Protein AF-A0A6S6TG74-F1 (afdb_monomer_lite)

Foldseek 3Di:
DDQPDPVVVVLLVCCVVVLHQEDEDPPVVRCVVVCVVCVSYHYYHPVVVVVVVD

Structure (mmCIF, N/CA/C/O backbone):
data_AF-A0A6S6TG74-F1
#
_entry.id   AF-A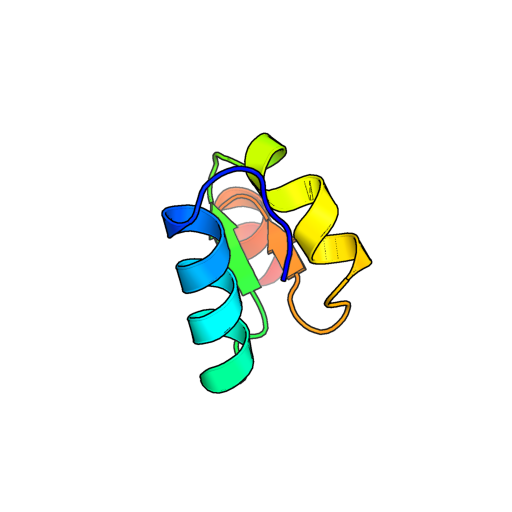0A6S6TG74-F1
#
loop_
_atom_site.group_PDB
_atom_site.id
_atom_site.type_symbol
_atom_site.label_atom_id
_atom_site.label_alt_id
_atom_site.label_comp_id
_atom_site.label_asym_id
_atom_site.label_entity_id
_atom_site.label_seq_id
_atom_site.pdbx_PDB_ins_code
_atom_site.Cartn_x
_atom_site.Cartn_y
_atom_site.Cartn_z
_atom_site.occupancy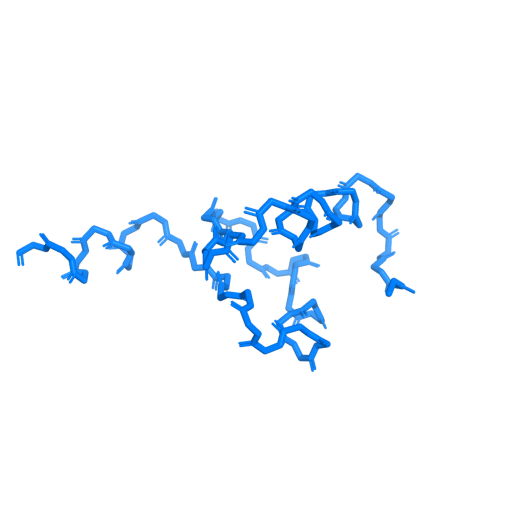
_atom_site.B_iso_or_equiv
_atom_site.auth_seq_id
_atom_site.auth_comp_id
_atom_site.auth_asym_id
_atom_site.auth_atom_id
_atom_site.pdbx_PDB_model_num
ATOM 1 N N . PRO A 1 1 ? 8.625 0.945 -12.629 1.00 56.34 1 PRO A N 1
ATOM 2 C CA . PRO A 1 1 ? 9.323 -0.151 -11.917 1.00 56.34 1 PRO A CA 1
ATOM 3 C C . PRO A 1 1 ? 10.809 0.187 -11.710 1.00 56.34 1 PRO A C 1
ATOM 5 O O . PRO A 1 1 ? 11.544 0.237 -12.691 1.00 56.34 1 PRO A O 1
ATOM 8 N N . ASN A 1 2 ? 11.179 0.531 -10.467 1.00 51.31 2 ASN A N 1
ATOM 9 C CA . ASN A 1 2 ? 12.553 0.606 -9.926 1.00 51.31 2 ASN A CA 1
ATOM 10 C C . ASN A 1 2 ? 12.515 1.031 -8.434 1.00 51.31 2 ASN A C 1
ATOM 12 O O . ASN A 1 2 ? 13.127 2.025 -8.046 1.00 51.31 2 ASN A O 1
ATOM 16 N N . LEU A 1 3 ? 11.764 0.313 -7.588 1.00 56.09 3 LEU A N 1
ATOM 17 C CA . LEU A 1 3 ? 11.982 0.347 -6.133 1.00 56.09 3 LEU A CA 1
ATOM 18 C C . LEU A 1 3 ? 13.127 -0.596 -5.760 1.00 56.09 3 LEU A C 1
ATOM 20 O O . LEU A 1 3 ? 13.419 -1.550 -6.479 1.00 56.09 3 LEU A O 1
ATOM 24 N N . ARG A 1 4 ? 13.780 -0.299 -4.634 1.00 59.75 4 ARG A N 1
ATOM 25 C CA . ARG A 1 4 ? 15.001 -0.968 -4.159 1.00 59.75 4 ARG A CA 1
ATOM 26 C C . ARG A 1 4 ? 14.762 -2.403 -3.651 1.00 59.75 4 ARG A C 1
ATOM 28 O O . ARG A 1 4 ? 15.735 -3.135 -3.508 1.00 59.75 4 ARG A O 1
ATOM 35 N N . ASP A 1 5 ? 13.504 -2.778 -3.409 1.00 65.94 5 ASP A N 1
ATOM 36 C CA . ASP A 1 5 ? 13.048 -4.112 -3.001 1.00 65.94 5 ASP A CA 1
ATOM 37 C C . ASP A 1 5 ? 12.014 -4.647 -4.017 1.00 65.94 5 ASP A C 1
ATOM 39 O O . ASP A 1 5 ? 11.094 -3.932 -4.427 1.00 65.94 5 ASP A O 1
ATOM 43 N N . GLU A 1 6 ? 12.176 -5.896 -4.462 1.00 64.81 6 GLU A N 1
ATOM 44 C CA . GLU A 1 6 ? 11.267 -6.553 -5.411 1.00 64.81 6 GLU A CA 1
ATOM 45 C C . GLU A 1 6 ? 9.868 -6.783 -4.819 1.00 64.81 6 GLU A C 1
ATOM 47 O O . GLU A 1 6 ? 8.878 -6.687 -5.548 1.00 64.81 6 GLU A O 1
ATOM 52 N N . GLY A 1 7 ? 9.763 -7.008 -3.504 1.00 68.12 7 GLY A N 1
ATOM 53 C CA . GLY A 1 7 ? 8.477 -7.183 -2.827 1.00 68.12 7 GLY A CA 1
ATOM 54 C C . GLY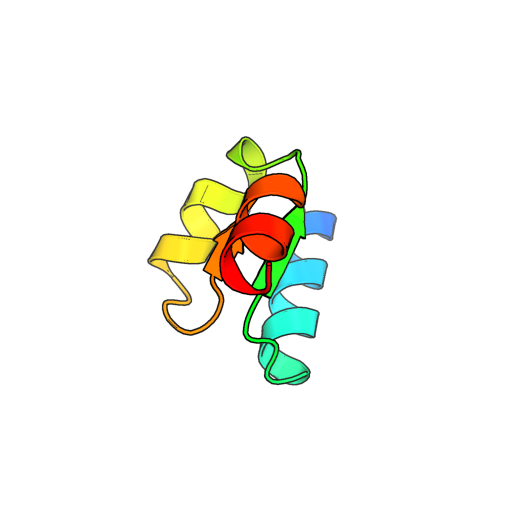 A 1 7 ? 7.603 -5.927 -2.893 1.00 68.12 7 GLY A C 1
ATOM 55 O O . GLY A 1 7 ? 6.403 -6.009 -3.168 1.00 68.12 7 GLY A O 1
ATOM 56 N N . ASP A 1 8 ? 8.216 -4.753 -2.736 1.00 77.38 8 ASP A N 1
ATOM 57 C CA . ASP A 1 8 ? 7.524 -3.464 -2.820 1.00 77.38 8 ASP A CA 1
ATOM 58 C C . ASP A 1 8 ? 7.082 -3.147 -4.255 1.00 77.38 8 ASP A C 1
ATOM 60 O O . ASP A 1 8 ? 5.976 -2.647 -4.477 1.00 77.38 8 ASP A O 1
ATOM 64 N N . ASN A 1 9 ? 7.905 -3.490 -5.255 1.00 81.19 9 ASN A N 1
ATOM 65 C CA . ASN A 1 9 ? 7.515 -3.359 -6.663 1.00 81.19 9 ASN A CA 1
ATOM 66 C C . ASN A 1 9 ? 6.250 -4.176 -6.963 1.00 81.19 9 ASN A C 1
ATOM 68 O O . ASN A 1 9 ? 5.340 -3.668 -7.620 1.00 81.19 9 ASN A O 1
ATOM 72 N N . HIS A 1 10 ? 6.153 -5.398 -6.432 1.00 83.44 10 HIS A N 1
ATOM 73 C CA . HIS A 1 10 ? 5.006 -6.263 -6.688 1.00 83.44 10 HIS A CA 1
ATOM 74 C C . HIS A 1 10 ? 3.698 -5.709 -6.101 1.00 83.44 10 HIS A C 1
ATOM 76 O O . HIS A 1 10 ? 2.653 -5.767 -6.749 1.00 83.44 10 HIS A O 1
ATOM 82 N N . LEU A 1 11 ? 3.739 -5.106 -4.907 1.00 86.38 11 LEU A N 1
ATOM 83 C CA . LEU A 1 11 ? 2.554 -4.476 -4.308 1.00 86.38 11 LEU A CA 1
ATOM 84 C C . LEU A 1 11 ? 2.042 -3.297 -5.143 1.00 86.38 11 LEU A C 1
ATOM 86 O O . LEU A 1 11 ? 0.830 -3.113 -5.282 1.00 86.38 11 LEU A O 1
ATOM 90 N N . ILE A 1 12 ? 2.955 -2.526 -5.736 1.00 87.88 12 ILE A N 1
ATOM 91 C CA . ILE A 1 12 ? 2.599 -1.450 -6.664 1.00 87.88 12 ILE A CA 1
ATOM 92 C C . ILE A 1 12 ? 2.003 -2.021 -7.950 1.00 87.88 12 ILE A C 1
ATOM 94 O O . ILE A 1 12 ? 0.945 -1.564 -8.376 1.00 87.88 12 ILE A O 1
ATOM 98 N N . GLU A 1 13 ? 2.620 -3.040 -8.547 1.00 87.62 13 GLU A N 1
ATOM 99 C CA . GLU A 1 13 ? 2.103 -3.692 -9.758 1.00 87.62 13 GLU A CA 1
ATOM 100 C C . GLU A 1 13 ? 0.688 -4.240 -9.560 1.00 87.62 13 GLU A C 1
ATOM 102 O O . GLU A 1 13 ? -0.183 -3.996 -10.397 1.00 87.62 13 GLU A O 1
ATOM 107 N N 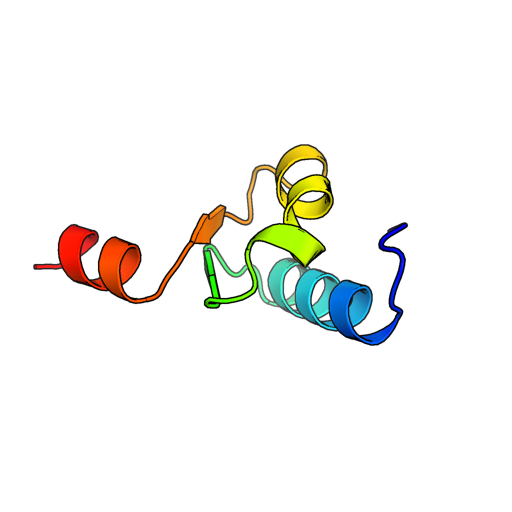. LEU A 1 14 ? 0.430 -4.905 -8.431 1.00 90.56 14 LEU A N 1
ATOM 108 C CA . LEU A 1 14 ? -0.904 -5.382 -8.069 1.00 90.56 14 LEU A CA 1
ATOM 109 C C . LEU A 1 14 ? -1.896 -4.229 -7.895 1.00 90.56 1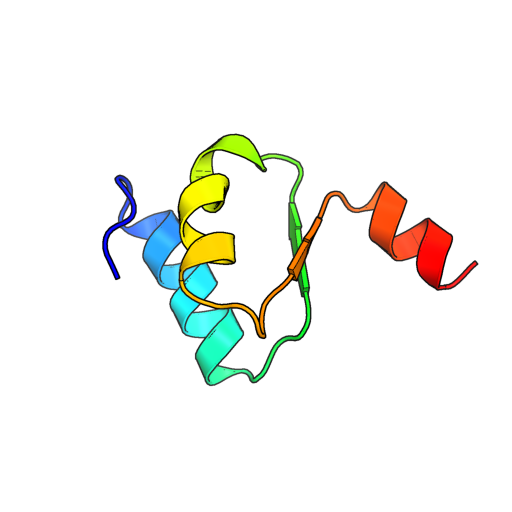4 LEU A C 1
ATOM 111 O O . LEU A 1 14 ? -3.017 -4.308 -8.397 1.00 90.56 14 LEU A O 1
ATOM 115 N N . GLY A 1 15 ? -1.490 -3.148 -7.225 1.00 90.38 15 GLY A N 1
ATOM 116 C CA . GLY A 1 15 ? -2.321 -1.956 -7.063 1.00 90.38 15 GLY A CA 1
ATOM 117 C C . GLY A 1 15 ? -2.721 -1.347 -8.407 1.00 90.38 15 GLY A C 1
ATOM 118 O O . GLY A 1 15 ? -3.893 -1.055 -8.630 1.00 90.38 15 GLY A O 1
ATOM 119 N N . ILE A 1 16 ? -1.775 -1.220 -9.338 1.00 88.81 16 ILE A N 1
ATOM 120 C CA . ILE A 1 16 ? -2.042 -0.685 -10.677 1.00 88.81 16 ILE A CA 1
ATOM 121 C C . ILE A 1 16 ? -2.906 -1.643 -11.505 1.00 88.81 16 ILE A C 1
ATOM 123 O O . ILE A 1 16 ? -3.900 -1.208 -12.085 1.00 88.81 16 ILE A O 1
ATOM 127 N N . ALA A 1 17 ? -2.580 -2.938 -11.536 1.00 90.88 17 ALA A N 1
ATOM 128 C CA . ALA A 1 17 ? -3.341 -3.940 -12.286 1.00 90.88 17 ALA A CA 1
ATOM 129 C C . A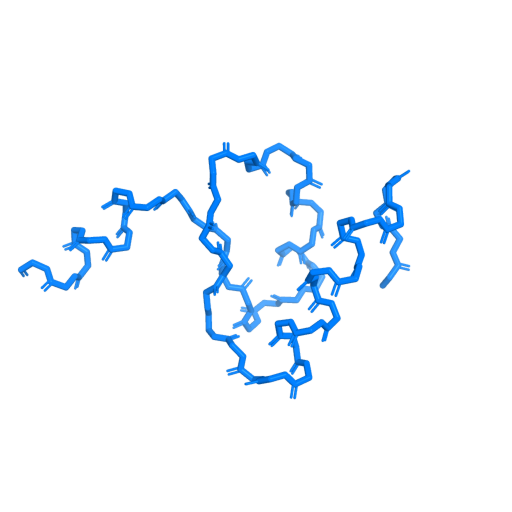LA A 1 17 ? -4.778 -4.100 -11.760 1.00 90.88 17 ALA A C 1
ATOM 131 O O . ALA A 1 17 ? -5.707 -4.322 -12.534 1.00 90.88 17 ALA A O 1
ATOM 132 N N . GLY A 1 18 ? -4.966 -3.945 -10.448 1.00 92.19 18 GLY A N 1
ATOM 133 C CA . GLY A 1 18 ? -6.269 -3.955 -9.789 1.00 92.19 18 GLY A CA 1
ATOM 134 C C . GLY A 1 18 ? -7.022 -2.625 -9.847 1.00 92.19 18 GLY A C 1
ATOM 135 O O . GLY A 1 18 ? -8.103 -2.530 -9.269 1.00 92.19 18 GLY A O 1
ATOM 136 N N . ASN A 1 19 ? -6.472 -1.596 -10.506 1.00 91.88 19 ASN A N 1
ATOM 137 C CA . ASN A 1 19 ? -7.018 -0.236 -10.535 1.00 91.88 19 ASN A CA 1
ATOM 138 C C . ASN A 1 19 ? -7.317 0.324 -9.126 1.00 91.88 19 ASN A C 1
ATOM 140 O O . ASN A 1 19 ? -8.327 0.993 -8.888 1.00 91.88 19 ASN A O 1
ATOM 144 N N . ALA A 1 20 ? -6.448 0.005 -8.167 1.00 94.00 20 ALA A N 1
ATOM 145 C CA . ALA A 1 20 ? -6.558 0.470 -6.799 1.00 94.00 20 ALA A CA 1
ATOM 146 C C . ALA A 1 20 ? -6.285 1.974 -6.727 1.00 94.00 20 ALA A C 1
ATOM 148 O O . ALA A 1 20 ? -5.345 2.495 -7.323 1.00 94.00 20 ALA A O 1
ATOM 149 N N . ARG A 1 21 ? -7.098 2.670 -5.931 1.00 92.69 21 ARG A N 1
ATOM 150 C CA . ARG A 1 21 ? -6.925 4.104 -5.672 1.00 92.69 21 ARG A CA 1
ATOM 151 C C . ARG A 1 21 ? -5.962 4.387 -4.518 1.00 92.69 21 ARG A C 1
ATOM 153 O O . ARG A 1 21 ? -5.366 5.461 -4.470 1.00 92.69 21 ARG A O 1
ATOM 160 N N . TYR A 1 22 ? -5.828 3.438 -3.590 1.00 93.00 22 TYR A N 1
ATOM 161 C CA . TYR A 1 22 ? -5.037 3.597 -2.375 1.00 93.00 22 TYR A CA 1
ATOM 162 C C . TYR A 1 22 ? -4.181 2.363 -2.096 1.00 93.00 22 TYR A C 1
ATOM 164 O O . TYR A 1 22 ? -4.694 1.246 -2.108 1.00 93.00 22 TYR A O 1
ATOM 172 N N . LEU A 1 23 ? -2.909 2.582 -1.764 1.00 92.75 23 LEU A N 1
ATOM 173 C CA . LEU A 1 23 ? -2.077 1.617 -1.052 1.00 92.75 23 LEU A CA 1
ATOM 174 C C . LEU A 1 23 ? -1.953 2.087 0.400 1.00 92.75 23 LEU A C 1
ATOM 176 O O . LEU A 1 23 ? -1.369 3.133 0.683 1.00 92.75 23 LEU A O 1
ATOM 180 N N . VAL A 1 24 ? -2.530 1.326 1.325 1.00 93.56 24 VAL A N 1
ATOM 181 C CA . VAL A 1 24 ? -2.591 1.710 2.737 1.00 93.56 24 VAL A CA 1
ATOM 182 C C . VAL A 1 24 ? -1.477 1.011 3.507 1.00 93.56 24 VAL A C 1
ATOM 184 O O . VAL A 1 24 ? -1.467 -0.214 3.600 1.00 93.56 24 VAL A O 1
ATOM 187 N N . THR A 1 25 ? -0.535 1.769 4.066 1.00 91.81 25 THR A N 1
ATOM 188 C CA . THR A 1 25 ? 0.614 1.206 4.792 1.00 91.81 25 THR A CA 1
ATOM 189 C C . THR A 1 25 ? 1.209 2.201 5.785 1.00 91.81 25 THR A C 1
ATOM 191 O O . THR A 1 25 ? 1.162 3.410 5.574 1.00 91.81 25 THR A O 1
ATOM 194 N N . TYR A 1 26 ? 1.814 1.704 6.866 1.00 92.94 26 TYR A N 1
ATOM 195 C CA . TYR A 1 26 ? 2.664 2.526 7.738 1.00 92.94 26 TYR A CA 1
ATOM 196 C C . TYR A 1 26 ? 4.095 2.669 7.202 1.00 92.94 26 TYR A C 1
ATOM 198 O O . TYR A 1 26 ? 4.821 3.568 7.628 1.00 92.94 26 TYR A O 1
ATOM 206 N N . ASN A 1 27 ? 4.506 1.833 6.242 1.00 89.12 27 ASN A N 1
ATOM 207 C CA . ASN A 1 27 ? 5.844 1.875 5.660 1.00 89.12 27 ASN A CA 1
ATOM 208 C C . ASN A 1 27 ? 5.949 2.885 4.505 1.00 89.12 27 ASN A C 1
ATOM 210 O O . ASN A 1 27 ? 6.334 2.557 3.390 1.00 89.12 27 ASN A O 1
ATOM 214 N N . LEU A 1 28 ? 5.580 4.141 4.753 1.00 87.75 28 LEU A N 1
ATOM 215 C CA . LEU A 1 28 ? 5.513 5.162 3.700 1.00 87.75 28 LEU A CA 1
ATOM 216 C C . LEU A 1 28 ? 6.872 5.436 3.050 1.00 87.75 28 LEU A C 1
ATOM 218 O O . LEU A 1 28 ? 6.938 5.798 1.880 1.00 87.75 28 LEU A O 1
ATOM 222 N N . ARG A 1 29 ? 7.958 5.297 3.821 1.00 85.69 29 ARG A N 1
ATOM 223 C CA . ARG A 1 29 ? 9.324 5.611 3.389 1.00 85.69 29 ARG A CA 1
ATOM 224 C C . ARG A 1 29 ? 9.721 4.819 2.149 1.00 85.69 29 ARG A C 1
ATOM 226 O O . ARG A 1 29 ? 10.314 5.413 1.248 1.00 85.69 29 ARG A O 1
ATOM 233 N N . ASP A 1 30 ? 9.392 3.537 2.123 1.00 82.12 30 ASP A N 1
ATOM 234 C CA . ASP A 1 30 ? 9.865 2.638 1.077 1.00 82.12 30 ASP A CA 1
ATOM 235 C C . ASP A 1 30 ? 9.097 2.853 -0.232 1.00 82.12 30 ASP A C 1
ATOM 237 O O . ASP A 1 30 ? 9.666 2.705 -1.305 1.00 82.12 30 ASP A O 1
ATOM 241 N N . PHE A 1 31 ? 7.879 3.402 -0.171 1.00 82.56 31 PHE A N 1
ATOM 242 C CA . PHE A 1 31 ? 7.050 3.687 -1.345 1.00 82.56 31 PHE A CA 1
ATOM 243 C C . PHE A 1 31 ? 7.063 5.155 -1.815 1.00 82.56 31 PHE A C 1
ATOM 245 O O . PHE A 1 31 ? 6.369 5.496 -2.772 1.00 82.56 31 PHE A O 1
ATOM 252 N N . LYS A 1 32 ? 7.878 6.041 -1.221 1.00 73.12 32 LYS A N 1
ATOM 253 C CA . LYS A 1 32 ? 7.923 7.476 -1.595 1.00 73.12 32 LYS A CA 1
ATOM 254 C C . LYS A 1 32 ? 8.226 7.737 -3.075 1.00 73.12 32 LYS A C 1
ATOM 256 O O . LYS A 1 32 ? 7.753 8.720 -3.634 1.00 73.12 32 LYS A O 1
ATOM 261 N N . GLN A 1 33 ? 9.027 6.886 -3.717 1.00 70.75 33 GLN A N 1
ATOM 262 C CA . GLN A 1 33 ? 9.319 7.008 -5.154 1.00 70.75 33 GLN A CA 1
ATOM 263 C C . GLN A 1 33 ? 8.186 6.476 -6.041 1.00 70.75 33 GLN A C 1
ATOM 265 O O . GLN A 1 33 ? 8.059 6.892 -7.195 1.00 70.75 33 GLN A O 1
ATOM 270 N N . ALA A 1 34 ? 7.353 5.579 -5.512 1.00 69.06 34 ALA A N 1
ATOM 271 C CA . ALA A 1 34 ? 6.251 4.986 -6.254 1.00 69.06 34 ALA A CA 1
ATOM 272 C C . ALA A 1 34 ? 5.139 6.010 -6.516 1.00 69.06 34 ALA A C 1
ATOM 274 O O . ALA A 1 34 ? 4.647 6.085 -7.639 1.00 69.06 34 ALA A O 1
ATOM 275 N N . GLU A 1 35 ? 4.818 6.859 -5.534 1.00 63.31 35 GLU A N 1
ATOM 276 C CA . GLU A 1 35 ? 3.799 7.912 -5.681 1.00 63.31 35 GLU A CA 1
ATOM 277 C C . GLU A 1 35 ? 4.160 8.928 -6.783 1.00 63.31 35 GLU A C 1
ATOM 279 O O . GLU A 1 35 ? 3.303 9.343 -7.557 1.00 63.31 35 GLU A O 1
ATOM 284 N N . LEU A 1 36 ? 5.450 9.261 -6.932 1.00 65.94 36 LEU A N 1
ATOM 285 C CA . LEU A 1 36 ? 5.947 10.134 -8.009 1.00 65.94 36 LEU A CA 1
ATOM 286 C C . LEU A 1 36 ? 5.816 9.509 -9.406 1.00 65.94 36 LEU A C 1
ATOM 288 O O . LEU A 1 36 ? 5.766 10.228 -10.402 1.00 65.94 36 LEU A O 1
ATOM 292 N N . THR A 1 37 ? 5.793 8.178 -9.483 1.00 78.88 37 THR A N 1
ATOM 293 C CA . THR A 1 37 ? 5.747 7.431 -10.747 1.00 78.88 37 THR A CA 1
ATOM 294 C C . THR A 1 37 ? 4.312 7.077 -11.148 1.00 78.88 37 THR A C 1
ATOM 296 O O . THR A 1 37 ? 4.012 6.985 -12.337 1.00 78.88 37 THR A O 1
ATOM 299 N N . PHE A 1 38 ? 3.421 6.894 -10.171 1.00 82.69 38 PHE A N 1
ATOM 300 C CA . PHE A 1 38 ? 2.053 6.419 -10.371 1.00 82.69 38 PHE A CA 1
ATOM 301 C C . PHE A 1 38 ? 1.040 7.354 -9.695 1.00 82.69 38 PHE A C 1
ATOM 303 O O . PHE A 1 38 ? 0.520 7.033 -8.626 1.00 82.69 38 PHE A O 1
ATOM 310 N N . PRO A 1 39 ? 0.714 8.504 -10.313 1.00 80.94 39 PRO A N 1
ATOM 311 C CA . PRO A 1 39 ? -0.148 9.521 -9.704 1.00 80.94 39 PRO A CA 1
ATOM 312 C C . PRO A 1 39 ? -1.586 9.043 -9.438 1.00 80.94 39 PRO A C 1
ATOM 314 O O . PRO A 1 39 ? -2.320 9.681 -8.686 1.00 80.94 39 PRO A O 1
ATOM 317 N N . GLN A 1 40 ? -2.012 7.934 -10.049 1.00 86.06 40 GLN A N 1
ATOM 318 C CA . GLN A 1 40 ? -3.317 7.316 -9.810 1.00 86.06 40 GLN A CA 1
ATOM 319 C C . GLN A 1 40 ? -3.396 6.517 -8.499 1.00 86.06 40 GLN A C 1
ATOM 321 O O . GLN A 1 40 ? -4.500 6.242 -8.029 1.00 86.06 40 GLN A O 1
ATOM 326 N N . LEU A 1 41 ? -2.252 6.138 -7.920 1.00 90.19 41 LEU A N 1
ATOM 327 C CA . LEU A 1 41 ? -2.162 5.300 -6.729 1.00 90.19 41 LEU A CA 1
ATOM 328 C C . LEU A 1 41 ? -1.643 6.135 -5.556 1.00 90.19 41 LEU A C 1
ATOM 330 O O . LEU A 1 41 ? -0.454 6.427 -5.463 1.00 90.19 41 LEU A O 1
ATOM 334 N N . SER A 1 42 ? -2.539 6.512 -4.644 1.00 91.06 42 SER A N 1
ATOM 335 C CA . SER A 1 42 ? -2.173 7.296 -3.461 1.00 91.06 42 SER A CA 1
ATOM 336 C C . SER A 1 42 ? -1.704 6.382 -2.333 1.00 91.06 42 SER A C 1
ATOM 338 O O . SER A 1 42 ? -2.382 5.412 -1.988 1.00 91.06 42 SER A O 1
ATOM 340 N N . ILE A 1 43 ? -0.558 6.690 -1.731 1.00 91.75 43 ILE A N 1
ATOM 341 C CA . ILE A 1 43 ? 0.006 5.889 -0.642 1.00 91.75 43 ILE A CA 1
ATOM 342 C C . ILE A 1 43 ? -0.195 6.647 0.666 1.00 91.75 43 ILE A C 1
ATOM 344 O O . ILE A 1 43 ? 0.274 7.770 0.818 1.00 91.75 43 ILE A O 1
ATOM 348 N N . CYS A 1 44 ? -0.916 6.056 1.617 1.00 92.75 44 CYS A N 1
ATOM 349 C CA . CYS A 1 44 ? -1.273 6.746 2.859 1.00 92.75 44 CYS A CA 1
ATOM 350 C C . CYS A 1 44 ? -1.313 5.798 4.066 1.00 92.75 44 CYS A C 1
ATOM 352 O O . CYS A 1 44 ? -1.488 4.587 3.900 1.00 92.75 44 CYS A O 1
ATOM 354 N N . PRO A 1 45 ? -1.152 6.313 5.296 1.00 95.12 45 PRO A N 1
ATOM 355 C CA . PRO A 1 45 ? -1.358 5.515 6.493 1.00 95.12 45 PRO A CA 1
ATOM 356 C C . PRO A 1 45 ? -2.857 5.231 6.709 1.00 95.12 45 PRO A C 1
ATOM 358 O O . PRO A 1 45 ? -3.703 6.032 6.303 1.00 95.12 45 PRO A O 1
ATOM 361 N N . PRO A 1 46 ? -3.216 4.132 7.405 1.00 95.62 46 PRO A N 1
ATOM 362 C CA . PRO A 1 46 ? -4.615 3.772 7.658 1.00 95.62 46 PRO A CA 1
ATOM 363 C C . PRO A 1 46 ? -5.457 4.891 8.276 1.00 95.62 46 PRO A C 1
ATOM 365 O O . PRO A 1 46 ? -6.619 5.056 7.917 1.00 95.62 46 PRO A O 1
ATOM 368 N N . LYS A 1 47 ? -4.861 5.676 9.181 1.00 95.75 47 LYS A N 1
ATOM 369 C CA . LYS A 1 47 ? -5.533 6.788 9.858 1.00 95.75 47 LYS A CA 1
ATOM 370 C C . LYS A 1 47 ? -6.083 7.813 8.859 1.00 95.75 47 LYS A C 1
ATOM 372 O O . LYS A 1 47 ? -7.247 8.177 8.959 1.00 95.75 47 LYS A O 1
ATOM 377 N N . ASP A 1 48 ? -5.281 8.210 7.877 1.00 94.75 48 ASP A N 1
ATOM 378 C CA . ASP A 1 48 ? -5.666 9.222 6.889 1.00 94.75 48 ASP A CA 1
ATOM 379 C C . ASP A 1 48 ? -6.793 8.722 5.984 1.00 94.75 48 ASP A C 1
ATOM 381 O O . ASP A 1 48 ? -7.640 9.500 5.546 1.00 94.75 48 ASP A O 1
ATOM 385 N N . LEU A 1 49 ? -6.817 7.417 5.689 1.00 95.00 49 LEU A N 1
ATOM 386 C CA . LEU A 1 49 ? -7.918 6.835 4.935 1.00 95.00 49 LEU A CA 1
ATOM 387 C C . LEU A 1 49 ? -9.207 6.866 5.759 1.00 95.00 49 LEU A C 1
ATOM 389 O O . LEU A 1 49 ? -10.235 7.283 5.241 1.00 95.00 49 LEU A O 1
ATOM 393 N N . LEU A 1 50 ? -9.152 6.463 7.030 1.00 95.06 50 LEU A N 1
ATOM 394 C CA . LEU A 1 50 ? -10.321 6.472 7.909 1.00 95.06 50 LEU A CA 1
ATOM 395 C C . LEU A 1 50 ? -10.881 7.887 8.084 1.00 95.06 50 LEU A C 1
ATOM 397 O O . LEU A 1 50 ? -12.083 8.070 7.930 1.00 95.06 50 LEU A O 1
ATOM 401 N N . GLU A 1 51 ? -10.027 8.891 8.301 1.00 95.19 51 GLU A N 1
ATOM 402 C CA . GLU A 1 51 ? -10.446 10.297 8.416 1.00 95.19 51 GLU A CA 1
ATOM 403 C C . GLU A 1 51 ? -11.155 10.818 7.154 1.00 95.19 51 GLU A C 1
ATOM 405 O O . GLU A 1 51 ? -12.083 11.613 7.262 1.00 95.19 51 GLU A O 1
ATOM 410 N N . LYS A 1 52 ? -10.787 10.345 5.953 1.00 90.56 52 LYS A N 1
ATOM 411 C CA . LYS A 1 52 ? -11.461 10.733 4.695 1.00 90.56 52 LYS A CA 1
ATOM 412 C C . LYS A 1 52 ? -12.887 10.194 4.551 1.00 90.56 52 LYS A C 1
ATOM 414 O O . LYS A 1 52 ? -13.641 10.743 3.752 1.00 90.56 52 LYS A O 1
ATOM 419 N N . TYR A 1 53 ? -13.229 9.117 5.256 1.00 87.69 53 TYR A N 1
ATOM 420 C CA . TYR A 1 53 ? -14.545 8.466 5.192 1.00 87.69 53 TYR A CA 1
ATOM 421 C C . TYR A 1 53 ? -15.302 8.514 6.528 1.00 87.69 53 TYR A C 1
ATOM 423 O O . TYR A 1 53 ? -16.303 7.813 6.681 1.00 87.69 53 TYR A O 1
ATOM 431 N N . SER A 1 54 ? -14.796 9.295 7.487 1.00 81.50 54 SER A N 1
ATOM 432 C CA . SER A 1 54 ? -15.440 9.556 8.779 1.00 81.50 54 SER A CA 1
ATOM 433 C C . SER A 1 54 ? -16.614 10.522 8.652 1.00 81.50 54 SER A C 1
ATOM 435 O O . SER A 1 54 ? -16.606 11.348 7.711 1.00 81.50 54 SER A O 1
#

Sequence (54 aa):
PNLRDEGDNHLIELGIAGNARYLVTYNLRDFKQAELTFPQLSICPPKDLLEKYS

Organism: NCBI:txid298394

Radius of gyration: 10.96 Å; chains: 1; bounding box: 30×18×22 Å

pLDDT: mean 83.55, std 11.86, range [51.31, 95.75]

Secondary structure (DSSP, 8-state):
---SSHHHHHHHHHHHHTT-SEEE-S-HHHHHHHHHH-TTSEEE-HHHHHHHT-